Protein AF-A0A356QRC7-F1 (afdb_monomer)

Foldseek 3Di:
DPQCVVPDVPPDDQPPDDAPPDDCVDCSHVVSVVVVVVVVVVVVD

Radius of gyration: 11.14 Å; Cα contacts (8 Å, |Δi|>4): 22; chains: 1; bounding box: 18×23×29 Å

Secondary structure (DSSP, 8-state):
--TTTTTTTTSS---S---TT--TTSHHHHHHHHHHHHHHHHHH-

pLDDT: mean 97.43, std 1.76, 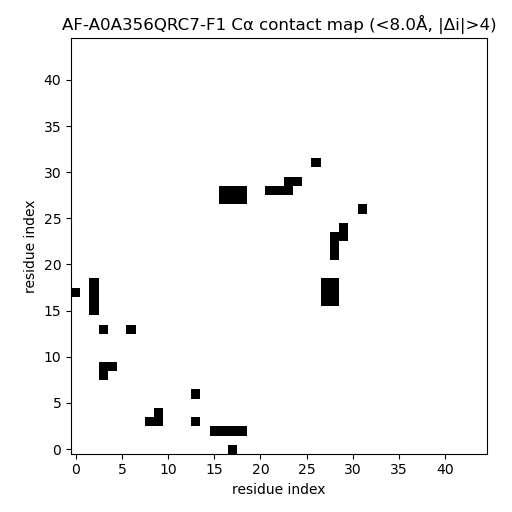range [88.56, 98.62]

Mean predicted aligned error: 2.02 Å

Solvent-accessible surface area (backbone atoms only — not comparable to full-atom values): 2949 Å² total; per-residue (Å²): 144,53,58,50,70,78,59,62,68,72,78,56,92,77,95,80,56,65,51,85,97,57,60,73,86,42,54,56,40,42,50,52,53,50,52,51,52,52,56,55,50,66,75,72,106

Sequence (45 aa):
RKIIVDTYGGWGRHGGGAFSGKDPTKVDRSAAYMARYVAKNIVAA

Structure (mmCIF, N/CA/C/O backbone):
data_AF-A0A356QRC7-F1
#
_entry.id   AF-A0A356QRC7-F1
#
loop_
_atom_site.group_PDB
_atom_site.id
_atom_site.type_symbol
_atom_site.label_atom_id
_atom_site.label_alt_id
_atom_site.label_comp_id
_atom_site.label_asym_id
_atom_site.label_entity_id
_atom_site.label_seq_id
_atom_site.pdbx_PDB_ins_code
_atom_site.Cartn_x
_ato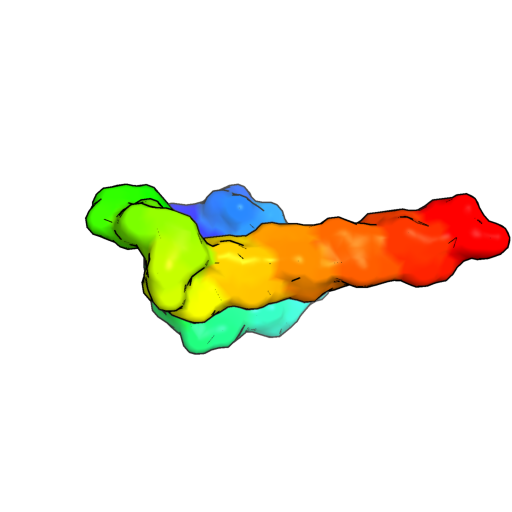m_site.Cartn_y
_atom_site.Cartn_z
_atom_site.occupancy
_atom_site.B_iso_or_equiv
_atom_site.auth_seq_id
_atom_site.auth_comp_id
_atom_site.auth_asym_id
_atom_site.auth_atom_id
_atom_site.pdbx_PDB_model_num
ATOM 1 N N . ARG A 1 1 ? -8.356 -8.108 10.547 1.00 91.56 1 ARG A N 1
ATOM 2 C CA . ARG A 1 1 ? -7.107 -8.908 10.706 1.00 91.56 1 ARG A CA 1
ATOM 3 C C . ARG A 1 1 ? -6.705 -9.561 9.375 1.00 91.56 1 ARG A C 1
ATOM 5 O O . ARG A 1 1 ? -6.672 -10.784 9.290 1.00 91.56 1 ARG A O 1
ATOM 12 N N . LYS A 1 2 ? -6.457 -8.771 8.321 1.00 97.44 2 LYS A N 1
ATOM 13 C CA . LYS A 1 2 ? -6.237 -9.277 6.952 1.00 97.44 2 LYS A CA 1
ATOM 14 C C . LYS A 1 2 ? -5.140 -8.496 6.200 1.00 97.44 2 LYS A C 1
ATOM 16 O O . LYS A 1 2 ? -5.208 -8.347 4.993 1.00 97.44 2 LYS A O 1
ATOM 21 N N . ILE A 1 3 ? -4.079 -8.085 6.901 1.00 97.38 3 ILE A N 1
ATOM 22 C CA . ILE A 1 3 ? -3.050 -7.154 6.386 1.00 97.38 3 ILE A CA 1
ATOM 23 C C . ILE A 1 3 ? -2.338 -7.610 5.097 1.00 97.38 3 ILE A C 1
ATOM 25 O O . ILE A 1 3 ? -1.956 -6.785 4.275 1.00 97.38 3 ILE A O 1
ATOM 29 N N . ILE A 1 4 ? -2.185 -8.921 4.881 1.00 97.94 4 ILE A N 1
ATOM 30 C CA . ILE A 1 4 ? -1.600 -9.451 3.637 1.00 97.94 4 ILE A CA 1
ATOM 31 C C . ILE A 1 4 ? -2.582 -9.342 2.460 1.00 97.94 4 ILE A C 1
ATOM 33 O O . ILE A 1 4 ? -2.159 -9.073 1.339 1.00 97.94 4 ILE A O 1
ATOM 37 N N . VAL A 1 5 ? -3.886 -9.497 2.715 1.00 98.12 5 VAL A N 1
ATOM 38 C CA . VAL A 1 5 ? -4.946 -9.282 1.712 1.00 98.12 5 VAL A CA 1
ATOM 39 C C . VAL A 1 5 ? -5.086 -7.794 1.401 1.00 98.12 5 VAL A C 1
ATOM 41 O O . VAL A 1 5 ? -5.236 -7.430 0.244 1.00 98.12 5 VAL A O 1
ATOM 44 N N . ASP A 1 6 ? -4.964 -6.938 2.417 1.00 97.69 6 ASP A N 1
ATOM 45 C CA . ASP A 1 6 ? -5.036 -5.478 2.271 1.00 97.69 6 ASP A CA 1
ATOM 46 C C . ASP A 1 6 ? -3.860 -4.887 1.463 1.00 97.69 6 ASP A C 1
ATOM 48 O O . ASP A 1 6 ? -3.885 -3.710 1.102 1.00 97.69 6 ASP A O 1
ATOM 52 N N . THR A 1 7 ? -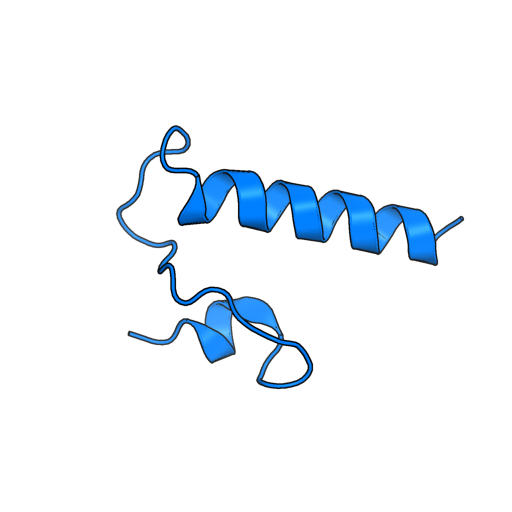2.809 -5.673 1.211 1.00 97.69 7 THR A N 1
ATOM 53 C CA . THR A 1 7 ? -1.597 -5.235 0.507 1.00 97.69 7 THR A CA 1
ATOM 54 C C . THR A 1 7 ? -1.361 -6.024 -0.776 1.00 97.69 7 THR A C 1
ATOM 56 O O . THR A 1 7 ? -2.112 -5.890 -1.736 1.00 97.69 7 THR A O 1
ATOM 59 N N . TYR A 1 8 ? -0.283 -6.803 -0.838 1.00 98.00 8 TYR A N 1
ATOM 60 C CA . TYR A 1 8 ? 0.224 -7.397 -2.073 1.00 98.00 8 TYR A CA 1
ATOM 61 C C . TYR A 1 8 ? -0.075 -8.895 -2.174 1.00 98.00 8 TYR A C 1
ATOM 63 O O . TYR A 1 8 ? 0.555 -9.579 -2.970 1.00 98.00 8 TYR A O 1
ATOM 71 N N . GLY A 1 9 ? -0.966 -9.446 -1.342 1.00 97.62 9 GLY A N 1
ATOM 72 C CA . GLY A 1 9 ? -1.383 -10.851 -1.436 1.00 97.62 9 GLY A CA 1
ATOM 73 C C . GLY A 1 9 ? -0.249 -11.867 -1.252 1.00 97.62 9 GLY A C 1
ATOM 74 O O . GLY A 1 9 ? -0.326 -12.968 -1.780 1.00 97.62 9 GLY A O 1
ATOM 75 N N . GLY A 1 10 ? 0.820 -11.498 -0.539 1.00 97.12 10 GLY A N 1
ATOM 76 C CA . GLY A 1 10 ? 2.012 -12.336 -0.341 1.00 97.12 10 GLY A CA 1
ATOM 77 C C . GLY A 1 10 ? 3.092 -12.184 -1.417 1.00 97.12 10 GLY A C 1
ATOM 78 O O . GLY A 1 10 ? 4.154 -12.782 -1.291 1.00 97.12 10 GLY A O 1
ATOM 79 N N . TRP A 1 11 ? 2.869 -11.349 -2.435 1.00 97.44 11 TRP A N 1
ATOM 80 C CA . TRP A 1 11 ? 3.820 -11.137 -3.534 1.00 97.44 11 TRP A CA 1
ATOM 81 C C . TRP A 1 11 ? 5.036 -10.277 -3.149 1.00 97.44 11 TRP A C 1
ATOM 83 O O . TRP A 1 11 ? 6.049 -10.263 -3.839 1.00 97.44 11 TRP A O 1
ATOM 93 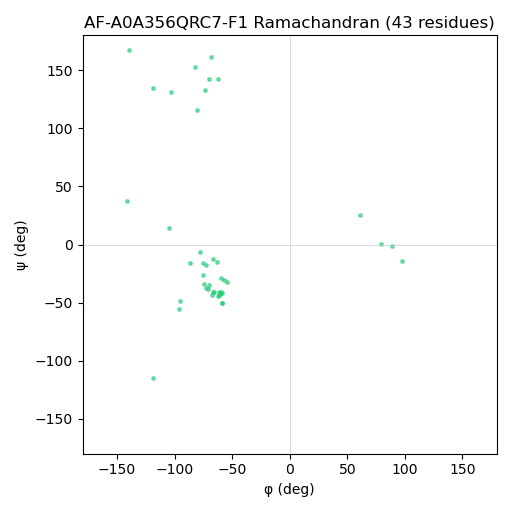N N . GLY A 1 12 ? 4.950 -9.559 -2.029 1.00 94.25 12 GLY A N 1
ATOM 94 C CA . GLY A 1 12 ? 6.019 -8.721 -1.498 1.00 94.25 12 GLY A CA 1
ATOM 95 C C . GLY A 1 12 ? 6.120 -8.823 0.020 1.00 94.25 12 GLY A C 1
ATOM 96 O O . GLY A 1 12 ? 5.228 -9.344 0.693 1.00 94.25 12 GLY A O 1
AT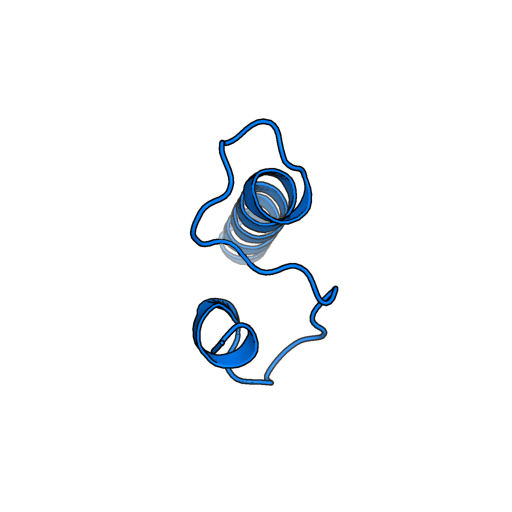OM 97 N N . ARG A 1 13 ? 7.219 -8.300 0.573 1.00 97.19 13 ARG A N 1
ATOM 98 C CA . ARG A 1 13 ? 7.427 -8.244 2.025 1.00 97.19 13 ARG A CA 1
ATOM 99 C C . ARG A 1 13 ? 6.478 -7.223 2.656 1.00 97.19 13 ARG A C 1
ATOM 101 O O . ARG A 1 13 ? 6.239 -6.158 2.094 1.00 97.19 13 ARG A O 1
ATOM 108 N N . HIS A 1 14 ? 5.969 -7.546 3.841 1.00 98.06 14 HIS A N 1
ATOM 109 C CA . HIS A 1 14 ? 5.045 -6.701 4.593 1.00 98.06 14 HIS A CA 1
ATOM 110 C C . HIS A 1 14 ? 5.657 -6.299 5.942 1.00 98.06 14 HIS A C 1
ATOM 112 O O . HIS A 1 14 ? 6.178 -7.152 6.653 1.00 98.06 14 HIS A O 1
ATOM 118 N N . GLY A 1 15 ? 5.562 -5.017 6.315 1.00 97.12 15 GLY A N 1
ATOM 119 C CA . GLY A 1 15 ? 6.178 -4.467 7.538 1.00 97.12 15 GLY A CA 1
ATOM 120 C C . GLY A 1 15 ? 5.433 -4.758 8.850 1.00 97.12 15 GLY A C 1
ATOM 121 O O . GLY A 1 15 ? 5.923 -4.435 9.922 1.00 97.12 15 GLY A O 1
ATOM 122 N N . GLY A 1 16 ? 4.244 -5.361 8.779 1.00 97.50 16 GLY A N 1
ATOM 123 C CA . GLY A 1 16 ? 3.472 -5.841 9.940 1.00 97.50 16 GLY A CA 1
ATOM 124 C C . GLY A 1 16 ? 2.374 -4.896 10.451 1.00 97.50 16 GLY A C 1
ATOM 125 O O . GLY A 1 16 ? 1.482 -5.340 11.172 1.00 97.50 16 GLY A O 1
ATOM 126 N N . GLY A 1 17 ? 2.365 -3.628 10.033 1.00 97.31 17 GLY A N 1
ATOM 127 C CA . GLY A 1 17 ? 1.353 -2.649 10.440 1.00 97.31 17 GLY A CA 1
ATOM 128 C C . GLY A 1 17 ? -0.017 -2.854 9.775 1.00 97.31 17 GLY A C 1
ATOM 129 O O . GLY A 1 17 ? -0.111 -3.008 8.563 1.00 97.31 17 GLY A O 1
ATOM 130 N N . ALA A 1 18 ? -1.102 -2.826 10.559 1.00 97.88 18 ALA A N 1
ATOM 131 C CA . ALA A 1 18 ? -2.475 -2.775 10.035 1.00 97.88 18 ALA A CA 1
ATOM 132 C C . ALA A 1 18 ? -2.902 -1.341 9.672 1.00 97.88 18 ALA A C 1
ATOM 134 O O . ALA A 1 18 ? -2.431 -0.393 10.305 1.00 97.88 18 ALA A O 1
ATOM 135 N N . PHE A 1 19 ? -3.826 -1.190 8.713 1.00 97.25 19 PHE A N 1
ATOM 136 C CA . PHE A 1 19 ? -4.290 0.120 8.226 1.00 97.25 19 PHE A CA 1
ATOM 137 C C . PHE A 1 19 ? -5.573 0.626 8.897 1.00 97.25 19 PHE A C 1
ATOM 139 O O . PHE A 1 19 ? -5.646 1.788 9.295 1.00 97.25 19 PHE A O 1
ATOM 146 N N . SER A 1 20 ? -6.604 -0.215 8.996 1.00 97.56 20 SER A N 1
ATOM 147 C CA . SER A 1 20 ? -7.928 0.193 9.483 1.00 97.56 20 SER A CA 1
ATOM 148 C C . SER A 1 20 ? -7.888 0.681 10.933 1.00 97.56 20 SER A C 1
ATOM 150 O O . SER A 1 20 ? -7.171 0.124 11.761 1.00 97.56 20 SER A O 1
ATOM 152 N N . GLY A 1 21 ? -8.680 1.713 11.238 1.00 97.88 21 GLY A N 1
ATOM 153 C CA . GLY A 1 21 ? -8.749 2.316 12.575 1.00 97.88 21 GLY A CA 1
ATOM 154 C C . GLY A 1 21 ? -7.600 3.273 12.906 1.00 97.88 21 GLY A C 1
ATOM 155 O O . GLY A 1 21 ? -7.586 3.832 13.996 1.00 97.88 21 GLY A O 1
ATOM 156 N N . LYS A 1 22 ? -6.654 3.487 11.981 1.00 97.00 22 LYS A N 1
ATOM 157 C CA . LYS A 1 22 ? -5.568 4.458 12.145 1.00 97.00 22 LYS A CA 1
ATOM 158 C C . LYS A 1 22 ? -5.828 5.720 11.339 1.00 97.00 22 LYS A C 1
ATOM 160 O O . LYS A 1 22 ? -6.128 5.661 10.138 1.00 97.00 22 LYS A O 1
ATOM 16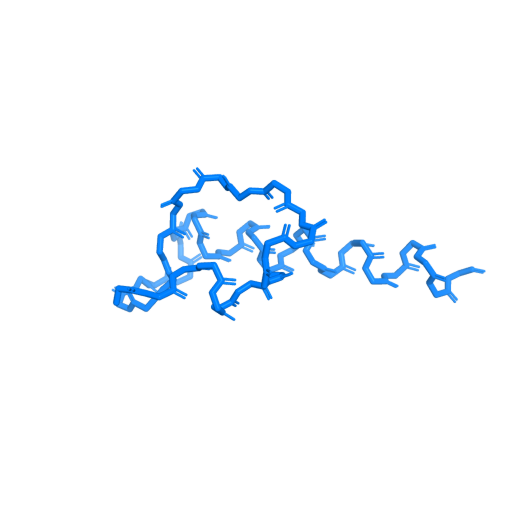5 N N . ASP A 1 23 ? -5.680 6.855 12.005 1.00 97.88 23 ASP A N 1
ATOM 166 C CA . ASP A 1 23 ? -5.667 8.159 11.364 1.00 97.88 23 ASP A CA 1
ATOM 167 C C . ASP A 1 23 ? -4.390 8.335 10.502 1.00 97.88 23 ASP A C 1
ATOM 169 O O . ASP A 1 23 ? -3.415 7.591 10.673 1.00 97.88 23 ASP A O 1
ATOM 173 N N . PRO A 1 24 ? -4.368 9.290 9.554 1.00 97.31 24 PRO A N 1
ATOM 174 C CA . PRO A 1 24 ? -3.258 9.450 8.612 1.00 97.31 24 PRO A CA 1
ATOM 175 C C . PRO A 1 24 ? -1.903 9.804 9.244 1.00 97.31 24 PRO A C 1
ATOM 177 O O . PRO A 1 24 ? -0.876 9.651 8.583 1.00 97.31 24 PRO A O 1
ATOM 180 N N . THR A 1 25 ? -1.857 10.240 10.509 1.00 98.06 25 THR A N 1
ATOM 181 C CA . THR A 1 25 ? -0.580 10.524 11.187 1.00 98.06 25 THR A CA 1
ATOM 182 C C . THR A 1 25 ? 0.187 9.250 11.541 1.00 98.06 25 THR A C 1
ATOM 184 O O . THR A 1 25 ? 1.393 9.295 11.781 1.00 98.06 25 THR A O 1
ATOM 187 N N . LYS A 1 26 ? -0.475 8.086 11.549 1.00 98.25 26 LYS A N 1
ATOM 188 C CA . LYS A 1 26 ? 0.181 6.808 11.839 1.00 98.25 26 LYS A CA 1
ATOM 189 C C . LYS A 1 26 ? 0.897 6.278 10.603 1.00 98.25 26 LYS A C 1
ATOM 191 O O . LYS A 1 26 ? 0.273 5.885 9.614 1.00 98.25 26 LYS A O 1
ATOM 196 N N . VAL A 1 27 ? 2.221 6.203 10.716 1.00 98.00 27 VAL A N 1
ATOM 197 C CA . VAL A 1 27 ? 3.141 5.848 9.624 1.00 98.00 27 VAL A CA 1
ATOM 198 C C . VAL A 1 27 ? 2.882 4.469 9.024 1.00 98.00 27 VAL A C 1
ATOM 200 O O . VAL A 1 27 ? 3.074 4.294 7.826 1.00 98.00 27 VAL A O 1
ATOM 203 N N . ASP A 1 28 ? 2.343 3.526 9.803 1.00 97.19 28 ASP A N 1
ATOM 204 C CA . ASP A 1 28 ? 1.930 2.214 9.288 1.00 97.19 28 ASP A CA 1
ATOM 205 C C . ASP A 1 28 ? 0.962 2.323 8.103 1.00 97.19 28 ASP A C 1
ATOM 207 O O . ASP A 1 28 ? 0.969 1.467 7.225 1.00 97.19 28 ASP A O 1
ATOM 211 N N . ARG A 1 29 ? 0.119 3.366 8.075 1.00 98.06 29 ARG A N 1
ATOM 212 C CA . ARG A 1 29 ? -0.839 3.612 6.994 1.00 98.06 29 ARG A CA 1
ATOM 213 C C . ARG A 1 29 ? -0.287 4.601 5.973 1.00 98.06 29 ARG A C 1
ATOM 215 O O . ARG A 1 29 ? -0.239 4.286 4.787 1.00 98.06 29 ARG A O 1
ATOM 222 N N . SER A 1 30 ? 0.120 5.791 6.412 1.00 98.25 30 SER A N 1
ATOM 223 C CA . SER A 1 30 ? 0.506 6.865 5.488 1.00 98.25 30 SER A CA 1
ATOM 224 C C . SER A 1 30 ? 1.784 6.553 4.713 1.00 98.25 30 SER A C 1
ATOM 226 O O . SER A 1 30 ? 1.809 6.723 3.494 1.00 98.25 30 SER A O 1
ATOM 228 N N . ALA A 1 31 ? 2.817 6.015 5.368 1.00 98.44 31 ALA A N 1
ATOM 229 C CA . ALA A 1 31 ? 4.060 5.665 4.685 1.00 98.44 31 ALA A CA 1
ATOM 230 C C . ALA A 1 31 ? 3.879 4.461 3.747 1.00 98.44 31 ALA A C 1
ATOM 232 O O . ALA A 1 31 ? 4.449 4.451 2.659 1.00 98.44 31 ALA A O 1
ATOM 233 N N . ALA A 1 32 ? 3.038 3.484 4.107 1.00 98.19 32 ALA A N 1
ATOM 234 C CA . ALA A 1 32 ? 2.715 2.359 3.227 1.00 98.19 32 ALA A CA 1
ATOM 235 C C . ALA A 1 32 ? 2.031 2.823 1.926 1.00 98.19 32 ALA A C 1
ATOM 237 O O . ALA A 1 32 ? 2.375 2.350 0.840 1.00 98.19 32 ALA A O 1
ATOM 238 N N . TYR A 1 33 ? 1.112 3.793 2.012 1.00 98.25 33 TYR A N 1
ATOM 239 C CA . TYR A 1 33 ? 0.479 4.391 0.831 1.00 98.25 33 TYR A CA 1
ATOM 240 C C . TYR A 1 33 ? 1.474 5.181 -0.020 1.00 98.25 33 TYR A C 1
ATOM 242 O O . TYR A 1 33 ? 1.464 5.046 -1.244 1.00 98.25 33 TYR A O 1
ATOM 250 N N . MET A 1 34 ? 2.380 5.938 0.605 1.00 98.62 34 MET A N 1
ATOM 251 C CA . MET A 1 34 ? 3.434 6.646 -0.126 1.00 98.62 34 MET A CA 1
ATOM 252 C C . MET A 1 34 ? 4.423 5.692 -0.797 1.00 98.62 34 MET A C 1
ATOM 254 O O . MET A 1 34 ? 4.773 5.899 -1.955 1.00 98.62 34 MET A O 1
ATOM 258 N N . ALA A 1 3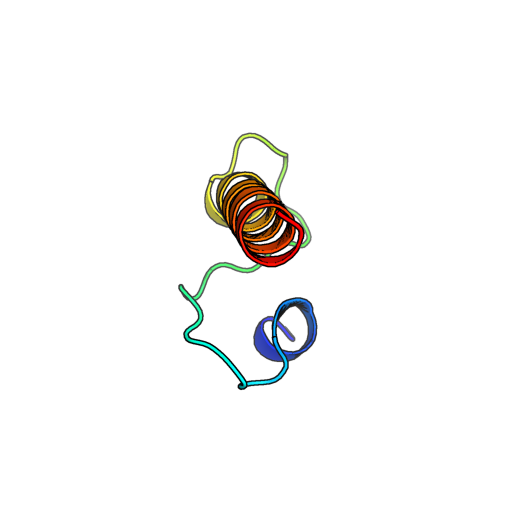5 ? 4.818 4.605 -0.133 1.00 98.31 35 ALA A N 1
ATOM 259 C CA . ALA A 1 35 ? 5.676 3.584 -0.729 1.00 98.31 35 ALA A CA 1
ATOM 260 C C . ALA A 1 35 ? 5.013 2.945 -1.960 1.00 98.31 35 ALA A C 1
ATOM 262 O O . ALA A 1 35 ? 5.652 2.793 -3.001 1.00 98.31 35 A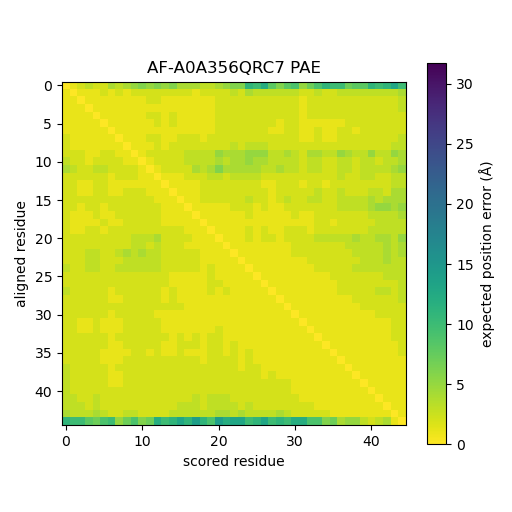LA A O 1
ATOM 263 N N . ARG A 1 36 ? 3.707 2.639 -1.883 1.00 98.31 36 ARG A N 1
ATOM 264 C CA . ARG A 1 36 ? 2.939 2.162 -3.042 1.00 98.31 36 ARG A CA 1
ATOM 265 C C . ARG A 1 36 ? 2.897 3.202 -4.160 1.00 98.31 36 ARG A C 1
ATOM 267 O O . ARG A 1 36 ? 3.067 2.839 -5.322 1.00 98.31 36 ARG A O 1
ATOM 274 N N . TYR A 1 37 ? 2.663 4.468 -3.824 1.00 98.50 37 TYR A N 1
ATOM 275 C CA . TYR A 1 37 ? 2.644 5.559 -4.795 1.00 98.50 37 TYR A CA 1
ATOM 276 C C . TYR A 1 37 ? 3.979 5.666 -5.538 1.00 98.50 37 TYR A C 1
ATOM 278 O O . TYR A 1 37 ? 3.996 5.648 -6.766 1.00 98.50 37 TYR A O 1
ATOM 286 N N . VAL A 1 38 ? 5.097 5.698 -4.811 1.00 98.62 38 VAL A N 1
ATOM 287 C CA . VAL A 1 38 ? 6.442 5.750 -5.399 1.00 98.62 38 VAL A CA 1
ATOM 288 C C . VAL A 1 38 ? 6.685 4.541 -6.302 1.00 98.62 38 VAL A C 1
ATOM 290 O O . VAL A 1 38 ? 7.019 4.716 -7.469 1.00 98.62 38 VAL A O 1
ATOM 293 N N . ALA A 1 39 ? 6.428 3.323 -5.814 1.00 98.12 39 ALA A N 1
ATOM 294 C CA . ALA A 1 39 ? 6.641 2.104 -6.593 1.00 98.12 39 ALA A CA 1
ATOM 295 C C . ALA A 1 39 ? 5.814 2.071 -7.891 1.00 98.12 39 ALA A C 1
ATOM 297 O O . ALA A 1 39 ? 6.328 1.681 -8.935 1.00 98.12 39 ALA A O 1
ATOM 298 N N . LYS A 1 40 ? 4.548 2.515 -7.851 1.00 98.38 40 LYS A N 1
ATOM 299 C CA . LYS A 1 40 ? 3.693 2.589 -9.047 1.00 98.38 40 LYS A CA 1
ATOM 300 C C . LYS A 1 40 ? 4.272 3.541 -10.096 1.00 98.38 40 LYS A C 1
ATOM 302 O O . LYS A 1 40 ? 4.241 3.210 -11.274 1.00 98.38 40 LYS A O 1
ATOM 307 N N . ASN A 1 41 ? 4.763 4.707 -9.678 1.00 98.38 41 ASN A N 1
ATOM 308 C CA . ASN A 1 41 ? 5.297 5.707 -10.604 1.00 98.38 41 ASN A CA 1
ATOM 309 C C . ASN A 1 41 ? 6.653 5.295 -11.184 1.00 98.38 41 ASN A C 1
ATOM 311 O O . ASN A 1 41 ? 6.870 5.507 -12.366 1.00 98.38 41 ASN A O 1
ATOM 315 N N . ILE A 1 42 ? 7.523 4.654 -10.394 1.00 98.38 42 ILE A N 1
ATOM 316 C CA . ILE A 1 42 ? 8.803 4.124 -10.895 1.00 98.38 42 ILE A CA 1
ATOM 317 C C . ILE A 1 42 ? 8.580 3.110 -12.024 1.00 98.38 42 ILE A C 1
ATOM 319 O O . ILE A 1 42 ? 9.311 3.129 -13.000 1.00 98.38 42 ILE A O 1
ATOM 323 N N . VAL A 1 43 ? 7.582 2.230 -11.898 1.00 97.50 43 VAL A N 1
ATOM 324 C CA . VAL A 1 43 ? 7.282 1.210 -12.923 1.00 97.50 43 VAL A CA 1
ATOM 325 C C . VAL A 1 43 ? 6.575 1.797 -14.150 1.00 97.50 43 VAL A C 1
ATOM 327 O O . VAL A 1 43 ? 6.627 1.207 -15.222 1.00 97.50 43 VAL A O 1
ATOM 330 N N . ALA A 1 44 ? 5.861 2.911 -13.988 1.00 97.62 44 ALA A N 1
ATOM 331 C CA . ALA A 1 44 ? 5.112 3.542 -15.072 1.00 97.62 44 ALA A CA 1
ATOM 332 C C . ALA A 1 44 ? 5.950 4.517 -15.919 1.00 97.62 44 ALA A C 1
ATOM 334 O O . ALA 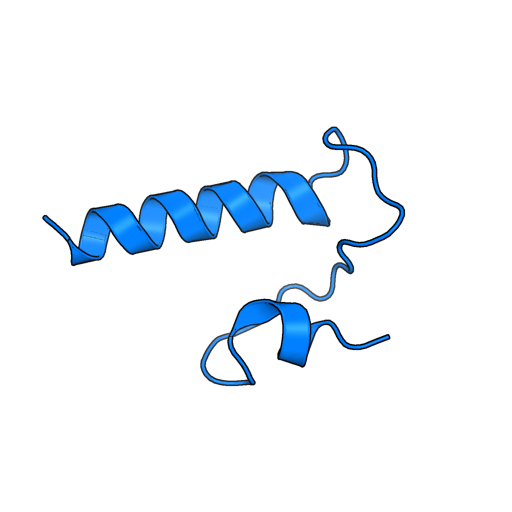A 1 44 ? 5.480 4.917 -16.983 1.00 97.62 44 ALA A O 1
ATOM 335 N N . ALA A 1 45 ? 7.119 4.927 -15.421 1.00 88.56 45 ALA A N 1
ATOM 336 C CA . ALA A 1 45 ? 8.101 5.724 -16.152 1.00 88.56 45 ALA A CA 1
ATOM 337 C C . ALA A 1 45 ? 8.886 4.851 -17.140 1.00 88.56 45 ALA A C 1
ATOM 339 O O . ALA A 1 45 ? 9.186 5.366 -18.238 1.00 88.56 45 ALA A O 1
#